Protein AF-A0A7X8Z9N1-F1 (afdb_monomer_lite)

Radius of gyration: 13.69 Å; chains: 1; bounding box: 28×23×32 Å

Secondary structure (DSSP, 8-state):
--HHHHHHHTT-EEEEE-GGG-EEEEE-GGG--SPPPPHHHHHHHHHHHHHHHHHTT--

Foldseek 3Di:
DVVQVVCVVVVQWDWDQDPPRDIDIDGNPVPDDPPDDPPVVVVVVVVVVVVVVVVVVVD

Structure (mmCIF, N/CA/C/O backbone):
data_AF-A0A7X8Z9N1-F1
#
_entry.id   AF-A0A7X8Z9N1-F1
#
loop_
_atom_site.group_PDB
_atom_site.id
_atom_site.type_symbol
_atom_site.label_atom_id
_atom_site.label_alt_id
_atom_site.label_comp_id
_atom_site.label_asym_id
_atom_site.label_entity_id
_atom_site.label_seq_id
_atom_site.pdbx_PDB_ins_code
_atom_site.Cartn_x
_atom_site.Cartn_y
_atom_site.Cartn_z
_atom_site.occupancy
_atom_site.B_iso_or_equiv
_atom_site.auth_seq_id
_atom_site.auth_comp_id
_atom_site.auth_asym_id
_atom_site.auth_atom_id
_atom_site.pdbx_PDB_model_num
ATOM 1 N N . MET A 1 1 ? 4.964 -12.062 6.040 1.00 54.00 1 MET A N 1
ATOM 2 C CA . MET A 1 1 ? 3.813 -11.906 5.115 1.00 54.00 1 MET A CA 1
ATOM 3 C C . MET A 1 1 ? 2.547 -11.540 5.905 1.00 54.00 1 MET A C 1
ATOM 5 O O . MET A 1 1 ? 1.578 -12.282 5.882 1.00 54.00 1 MET A O 1
ATOM 9 N N . GLU A 1 2 ? 2.538 -10.412 6.628 1.00 69.88 2 GLU A N 1
ATOM 10 C CA . GLU A 1 2 ? 1.403 -10.037 7.509 1.00 69.88 2 GLU A CA 1
ATOM 11 C C . GLU A 1 2 ? 0.753 -8.702 7.120 1.00 69.88 2 GLU A C 1
ATOM 13 O O . GLU A 1 2 ? -0.463 -8.563 7.181 1.00 69.88 2 GLU A O 1
ATOM 18 N N . ILE A 1 3 ? 1.539 -7.746 6.615 1.00 73.19 3 ILE A N 1
ATOM 19 C CA . ILE A 1 3 ? 1.066 -6.393 6.275 1.00 73.19 3 ILE A CA 1
ATOM 20 C C . ILE A 1 3 ? 0.051 -6.384 5.125 1.00 73.19 3 ILE A C 1
ATOM 22 O O . ILE A 1 3 ? -0.909 -5.623 5.171 1.00 73.19 3 ILE A O 1
ATOM 26 N N . LEU A 1 4 ? 0.221 -7.235 4.109 1.00 72.31 4 LEU A N 1
ATOM 27 C CA . LEU A 1 4 ? -0.718 -7.291 2.980 1.00 72.31 4 LEU A CA 1
ATOM 28 C C . LEU A 1 4 ? -2.098 -7.792 3.422 1.00 72.31 4 LEU A C 1
ATOM 30 O O . LEU A 1 4 ? -3.099 -7.156 3.113 1.00 72.31 4 LEU A O 1
ATOM 34 N N . ARG A 1 5 ? -2.135 -8.862 4.229 1.00 71.38 5 ARG A N 1
ATOM 35 C CA . ARG A 1 5 ? -3.375 -9.376 4.832 1.00 71.38 5 ARG A CA 1
ATOM 36 C C . ARG A 1 5 ? -4.027 -8.350 5.756 1.00 71.38 5 ARG A C 1
ATOM 38 O O . ARG A 1 5 ? -5.239 -8.183 5.715 1.00 71.38 5 ARG A O 1
ATOM 45 N N . PHE A 1 6 ? -3.231 -7.632 6.546 1.00 74.75 6 PHE A N 1
ATOM 46 C CA . PHE A 1 6 ? -3.723 -6.562 7.414 1.00 74.75 6 PHE A CA 1
ATOM 47 C C . PHE A 1 6 ? -4.391 -5.428 6.620 1.00 74.75 6 PHE A C 1
ATOM 49 O O . PHE A 1 6 ? -5.477 -4.970 6.968 1.00 74.75 6 PHE A O 1
ATOM 56 N N . LEU A 1 7 ? -3.779 -4.994 5.517 1.00 75.12 7 LEU A N 1
ATOM 57 C CA . LEU A 1 7 ? -4.343 -3.943 4.667 1.00 75.12 7 LEU A CA 1
ATOM 58 C C . LEU A 1 7 ? -5.587 -4.407 3.895 1.00 75.12 7 LEU A C 1
ATOM 60 O O . LEU A 1 7 ? -6.495 -3.607 3.667 1.00 75.12 7 LEU A O 1
ATOM 64 N N . GLU A 1 8 ? -5.642 -5.682 3.514 1.00 72.31 8 GLU A N 1
ATOM 65 C CA . GLU A 1 8 ? -6.807 -6.30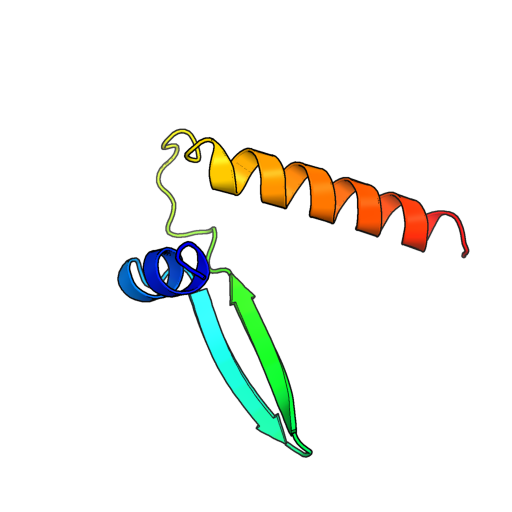2 2.875 1.00 72.31 8 GLU A CA 1
ATOM 66 C C . GLU A 1 8 ? -7.999 -6.382 3.844 1.00 72.31 8 GLU A C 1
ATOM 68 O O . GLU A 1 8 ? -9.101 -5.955 3.501 1.00 72.31 8 GLU A O 1
ATOM 73 N N . GLN A 1 9 ? -7.768 -6.804 5.096 1.00 75.25 9 GLN A N 1
ATOM 74 C CA . GLN A 1 9 ? -8.786 -6.817 6.158 1.00 75.25 9 GLN A CA 1
ATOM 75 C C . GLN A 1 9 ? -9.373 -5.428 6.436 1.00 75.25 9 GLN A C 1
ATOM 77 O O . GLN A 1 9 ? -10.567 -5.297 6.697 1.00 75.25 9 GLN A O 1
ATOM 82 N N . LEU A 1 10 ? -8.551 -4.381 6.345 1.00 73.81 10 LEU A N 1
ATOM 83 C CA . LEU A 1 10 ? -8.985 -2.995 6.531 1.00 73.81 10 LEU A CA 1
ATOM 84 C C . LEU A 1 10 ? -9.646 -2.381 5.283 1.00 73.81 10 LEU A C 1
ATOM 86 O O . LEU A 1 10 ? -9.963 -1.192 5.291 1.00 73.81 10 LEU A O 1
ATOM 90 N N . GLN A 1 11 ? -9.843 -3.151 4.203 1.00 71.38 11 GLN A N 1
ATOM 91 C CA . GLN A 1 11 ? -10.302 -2.660 2.892 1.00 71.38 11 GLN A CA 1
ATOM 92 C C . GLN A 1 11 ? -9.431 -1.520 2.324 1.00 71.38 11 GLN A C 1
ATOM 94 O O . GLN A 1 11 ? -9.878 -0.708 1.506 1.00 71.38 11 GLN A O 1
ATOM 99 N N . MET A 1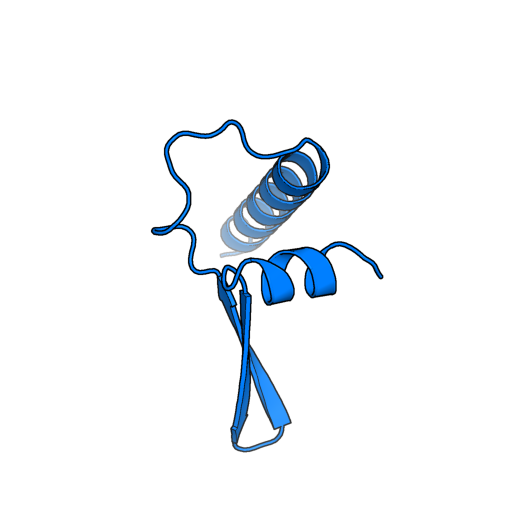 12 ? -8.180 -1.433 2.776 1.00 74.44 12 MET A N 1
ATOM 100 C CA . MET A 1 12 ? -7.214 -0.409 2.376 1.00 74.44 12 MET A CA 1
ATOM 101 C C . MET A 1 12 ? -6.361 -0.851 1.191 1.00 74.44 12 MET A C 1
ATOM 103 O O . MET A 1 12 ? -5.734 -0.014 0.541 1.00 74.44 12 MET A O 1
ATOM 107 N N . LEU A 1 13 ? -6.351 -2.149 0.904 1.00 78.94 13 LEU A N 1
ATOM 108 C CA . LEU A 1 13 ? -5.668 -2.7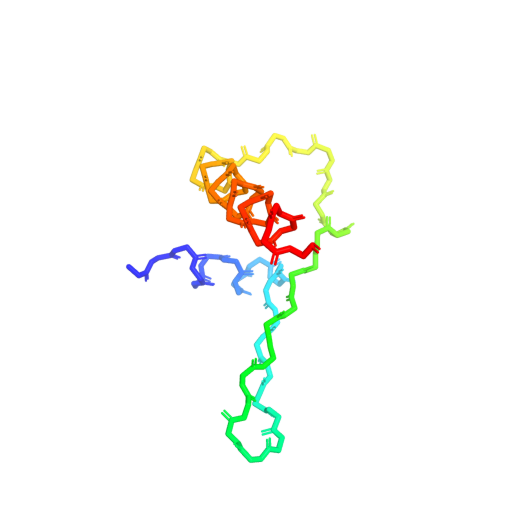56 -0.221 1.00 78.94 13 LEU A CA 1
ATOM 109 C C . LEU A 1 13 ? -6.686 -3.491 -1.088 1.00 78.94 13 LEU A C 1
ATOM 111 O O . LEU A 1 13 ? -7.418 -4.350 -0.608 1.00 78.94 13 LEU A O 1
ATOM 115 N N . GLU A 1 14 ? -6.702 -3.159 -2.370 1.00 80.19 14 GLU A N 1
ATOM 116 C CA . GLU A 1 14 ? -7.464 -3.863 -3.387 1.00 80.19 14 GLU A CA 1
ATOM 117 C C . GLU A 1 14 ? -6.478 -4.456 -4.392 1.00 80.19 14 GLU A C 1
ATOM 119 O O . GLU A 1 14 ? -5.738 -3.731 -5.063 1.00 80.19 14 GLU A O 1
ATOM 124 N N . VAL A 1 15 ? -6.444 -5.785 -4.466 1.00 75.25 15 VAL A N 1
ATOM 125 C CA . VAL A 1 15 ? -5.618 -6.520 -5.423 1.0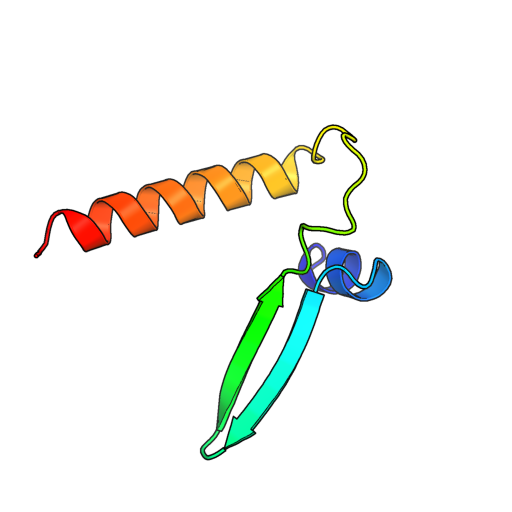0 75.25 15 VAL A CA 1
ATOM 126 C C . VAL A 1 15 ? -6.538 -7.069 -6.500 1.00 75.25 15 VAL A C 1
ATOM 128 O O . VAL A 1 15 ? -7.446 -7.845 -6.215 1.00 75.25 15 VAL A O 1
ATOM 131 N N . ARG A 1 16 ? -6.316 -6.662 -7.749 1.00 79.38 16 ARG A N 1
ATOM 132 C CA . ARG A 1 16 ? -7.025 -7.206 -8.910 1.00 79.38 16 ARG A CA 1
ATOM 133 C C . ARG A 1 16 ? -6.032 -7.853 -9.856 1.00 79.38 16 ARG A C 1
ATOM 135 O O . ARG A 1 16 ? -4.989 -7.276 -10.155 1.00 79.38 16 ARG A O 1
ATOM 142 N N . MET A 1 17 ? -6.382 -9.030 -10.356 1.00 75.94 17 MET A N 1
ATOM 143 C CA . MET A 1 17 ? -5.669 -9.626 -11.479 1.00 75.94 17 MET A CA 1
ATOM 144 C C . MET A 1 17 ? -6.179 -8.967 -12.762 1.00 75.94 17 MET A C 1
ATOM 146 O O . MET A 1 17 ? -7.369 -9.028 -13.064 1.00 75.94 17 MET A O 1
ATOM 150 N N . GLY A 1 18 ? -5.298 -8.267 -13.462 1.00 78.12 18 GLY A N 1
ATOM 151 C CA . GLY A 1 18 ? -5.546 -7.726 -14.790 1.00 78.12 18 GLY A CA 1
ATOM 152 C C . GLY A 1 18 ? -5.291 -8.763 -15.883 1.00 78.12 18 GLY A C 1
ATOM 153 O O . GLY A 1 18 ? -4.839 -9.882 -15.627 1.00 78.12 18 GLY A O 1
ATOM 154 N N . GLU A 1 19 ? -5.559 -8.372 -17.126 1.00 82.25 19 GLU A N 1
ATOM 155 C CA . GLU A 1 19 ? -5.264 -9.207 -18.289 1.00 82.25 19 GLU A CA 1
ATOM 156 C C . GLU A 1 19 ? -3.758 -9.489 -18.416 1.00 82.25 19 GLU A C 1
ATOM 158 O O . GLU A 1 19 ? -2.910 -8.698 -17.989 1.00 82.25 19 GLU A O 1
ATOM 163 N N . TYR A 1 20 ? -3.431 -10.634 -19.020 1.00 80.25 20 TYR A N 1
ATOM 164 C CA . TYR A 1 20 ? -2.054 -11.089 -19.254 1.00 80.25 20 TYR A CA 1
ATOM 165 C C . TYR A 1 20 ? -1.211 -11.251 -17.976 1.00 80.25 20 TYR A C 1
ATOM 167 O O . TYR A 1 20 ? 0.006 -11.077 -18.001 1.00 80.25 20 TYR A O 1
ATOM 175 N N . GLY A 1 21 ? -1.844 -11.572 -16.842 1.00 77.19 21 GLY A N 1
ATOM 176 C CA . GLY A 1 21 ? -1.142 -11.851 -15.584 1.00 77.19 21 GLY A CA 1
ATOM 177 C C . GLY A 1 21 ? -0.593 -10.610 -14.876 1.00 77.19 21 GLY A C 1
ATOM 178 O O . GLY A 1 21 ? 0.229 -10.734 -13.968 1.00 77.19 21 GLY A O 1
ATOM 179 N N . LYS A 1 22 ? -1.029 -9.405 -15.263 1.00 74.62 22 LYS A N 1
ATOM 180 C CA . LYS A 1 22 ? -0.638 -8.176 -14.565 1.00 74.62 22 LYS A CA 1
ATOM 181 C C . LYS A 1 22 ? -1.358 -8.073 -13.225 1.00 74.62 22 LYS A C 1
ATOM 183 O O . LYS A 1 22 ? -2.581 -8.107 -13.168 1.00 74.62 22 LYS A O 1
ATOM 188 N N . LEU A 1 23 ? -0.607 -7.884 -12.145 1.00 79.44 23 LEU A N 1
ATOM 189 C CA . LEU A 1 23 ? -1.170 -7.647 -10.819 1.00 79.44 23 LEU A CA 1
ATOM 190 C C . LEU A 1 23 ? -1.407 -6.142 -10.619 1.00 79.44 23 LEU A C 1
ATOM 192 O O . LEU A 1 23 ? -0.463 -5.353 -10.613 1.00 79.44 23 LEU A O 1
ATOM 196 N N . HIS A 1 24 ? -2.661 -5.732 -10.444 1.00 75.69 24 HIS A N 1
ATOM 197 C CA . HIS A 1 24 ? -3.023 -4.355 -10.117 1.00 75.69 24 HIS A CA 1
ATOM 198 C C . HIS A 1 24 ? -3.233 -4.221 -8.610 1.00 75.69 24 HIS A C 1
ATOM 200 O O . HIS A 1 24 ? -4.188 -4.759 -8.051 1.00 75.69 24 HIS A O 1
ATOM 206 N N . ILE A 1 25 ? -2.336 -3.484 -7.958 1.00 78.12 25 ILE A N 1
ATOM 207 C CA . ILE A 1 25 ? -2.385 -3.188 -6.525 1.00 78.12 25 ILE A CA 1
ATOM 208 C C . ILE A 1 25 ? -2.866 -1.747 -6.364 1.00 78.12 25 ILE A C 1
ATOM 210 O O . ILE A 1 25 ? -2.165 -0.806 -6.740 1.00 78.12 25 ILE A O 1
ATOM 214 N N . LYS A 1 26 ? -4.056 -1.563 -5.793 1.00 77.12 26 LYS A N 1
ATOM 215 C CA . LYS A 1 26 ? -4.618 -0.248 -5.480 1.00 77.12 26 LYS A CA 1
ATOM 216 C C . LYS A 1 26 ? -4.667 -0.060 -3.967 1.00 77.12 26 LYS A C 1
ATOM 218 O O . LYS A 1 26 ? -5.327 -0.811 -3.255 1.00 77.12 26 LYS A O 1
ATOM 223 N N . LEU A 1 27 ? -3.966 0.960 -3.476 1.00 74.12 27 LEU A N 1
ATOM 224 C CA . LEU A 1 27 ? -3.989 1.364 -2.069 1.00 74.12 27 LEU A CA 1
ATOM 225 C C . LEU A 1 27 ? -4.994 2.505 -1.884 1.00 74.12 27 LEU A C 1
ATOM 227 O O . LEU A 1 27 ? -4.791 3.620 -2.367 1.00 74.12 27 LEU A O 1
ATOM 231 N N . ASN A 1 28 ? -6.081 2.234 -1.167 1.00 69.38 28 ASN A N 1
ATOM 232 C CA . ASN A 1 28 ? -7.144 3.197 -0.893 1.00 69.38 28 ASN A CA 1
ATOM 233 C C . ASN A 1 28 ? -6.794 4.047 0.341 1.00 69.38 28 ASN A C 1
ATOM 235 O O . ASN A 1 28 ? -7.410 3.937 1.399 1.00 69.38 28 ASN A O 1
ATOM 239 N N . ALA A 1 29 ? -5.804 4.933 0.197 1.00 63.47 29 ALA A N 1
ATOM 240 C CA . ALA A 1 29 ? -5.340 5.818 1.272 1.00 63.47 29 ALA A CA 1
ATOM 241 C C . ALA A 1 29 ? -6.364 6.903 1.689 1.00 63.47 29 ALA A C 1
ATOM 243 O O . ALA A 1 29 ? -6.179 7.563 2.706 1.00 63.47 29 ALA A O 1
ATOM 244 N N . GLN A 1 30 ? -7.458 7.083 0.937 1.00 59.84 30 GLN A N 1
ATOM 245 C CA . GLN A 1 30 ? -8.509 8.071 1.237 1.00 59.84 30 GLN A CA 1
ATOM 246 C C . GLN A 1 30 ? -9.458 7.650 2.374 1.00 59.84 30 GLN A C 1
ATOM 248 O O . GLN A 1 30 ? -10.130 8.503 2.944 1.00 59.84 30 GLN A O 1
ATOM 253 N N . LYS A 1 31 ? -9.503 6.359 2.737 1.00 53.50 31 LYS A N 1
ATOM 254 C CA . LYS A 1 31 ? -10.270 5.848 3.893 1.00 53.50 31 LYS A CA 1
ATOM 255 C C . LYS A 1 31 ? -9.472 5.849 5.199 1.00 53.50 31 LYS A C 1
ATOM 257 O O . LYS A 1 31 ? -9.940 5.315 6.199 1.00 53.50 31 LYS A O 1
ATOM 262 N N . VAL A 1 32 ? -8.271 6.422 5.211 1.00 54.88 32 VAL A N 1
ATOM 263 C CA . VAL A 1 32 ? -7.514 6.574 6.451 1.00 54.88 32 VAL A CA 1
ATOM 264 C C . VAL A 1 32 ? -8.011 7.876 7.079 1.00 54.88 32 VAL A C 1
ATOM 266 O O . VAL A 1 32 ? -7.783 8.940 6.497 1.00 54.88 32 VAL A O 1
ATOM 269 N N . PRO A 1 33 ? -8.701 7.855 8.241 1.00 52.78 33 PRO A N 1
ATOM 270 C CA . PRO A 1 33 ? -8.828 9.076 9.034 1.00 52.78 33 PRO A CA 1
ATOM 271 C C . PRO A 1 33 ? -7.412 9.633 9.256 1.00 52.78 33 PRO A C 1
ATOM 273 O O . PRO A 1 33 ? -6.437 8.917 9.058 1.00 52.78 33 PRO A O 1
ATOM 276 N N . LYS A 1 34 ? -7.230 10.876 9.705 1.00 57.31 34 LYS A N 1
ATOM 277 C CA . LYS A 1 34 ? -5.903 11.417 10.101 1.00 57.31 34 LYS A CA 1
ATOM 278 C C . LYS A 1 34 ? -5.207 10.627 11.249 1.00 57.31 34 LYS A C 1
ATOM 280 O O . LYS A 1 34 ? -4.418 11.184 12.003 1.00 57.31 34 LYS A O 1
ATOM 285 N N . ALA A 1 35 ? -5.520 9.348 11.434 1.00 60.91 35 ALA A N 1
ATOM 286 C CA . ALA A 1 35 ? -4.810 8.384 12.234 1.00 60.91 35 ALA A CA 1
ATOM 287 C C . ALA A 1 35 ? -3.346 8.319 11.794 1.00 60.91 35 ALA A C 1
ATOM 289 O O . ALA A 1 35 ? -3.023 8.137 10.618 1.00 60.91 35 ALA A O 1
ATOM 290 N N . LYS A 1 36 ? -2.460 8.463 12.783 1.00 64.56 36 LYS A N 1
ATOM 291 C CA . LYS A 1 36 ? -1.041 8.144 12.644 1.00 64.56 36 LYS A CA 1
ATOM 292 C C . LYS A 1 36 ? -0.920 6.771 11.989 1.00 64.56 36 LYS A C 1
ATOM 294 O O .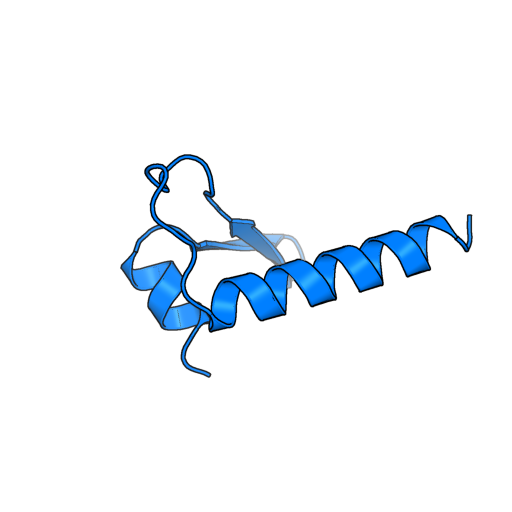 LYS A 1 36 ? -1.404 5.782 12.537 1.00 64.56 36 LYS A O 1
ATOM 299 N N . LEU A 1 37 ? -0.276 6.732 10.825 1.00 67.69 37 LEU A N 1
ATOM 300 C CA . LEU A 1 37 ? 0.075 5.479 10.172 1.00 67.69 37 LEU A CA 1
ATOM 301 C C . LEU A 1 37 ? 0.894 4.631 11.159 1.00 67.69 37 LEU A C 1
ATOM 303 O O . LEU A 1 37 ? 1.812 5.161 11.791 1.00 67.69 37 LEU A O 1
ATOM 307 N N . PRO A 1 38 ? 0.579 3.340 11.328 1.00 76.62 38 PRO A N 1
ATOM 308 C CA . PRO A 1 38 ? 1.370 2.467 12.177 1.00 76.62 38 PRO A CA 1
ATOM 309 C C . PRO A 1 38 ? 2.819 2.379 11.656 1.00 76.62 38 PRO A C 1
ATOM 311 O O . PRO A 1 38 ? 3.039 2.481 10.442 1.00 76.62 38 PRO A O 1
ATOM 314 N N . PRO A 1 39 ? 3.811 2.164 12.544 1.00 76.62 39 PRO A N 1
ATOM 315 C CA . PRO A 1 39 ? 5.235 2.179 12.190 1.00 76.62 39 PRO A CA 1
ATOM 316 C C . PRO A 1 39 ? 5.622 1.359 10.943 1.00 76.62 39 PRO A C 1
ATOM 318 O O . PRO A 1 39 ? 6.405 1.864 10.135 1.00 76.62 39 PRO A O 1
ATOM 321 N N . PRO A 1 40 ? 5.050 0.160 10.696 1.00 75.94 40 PRO A N 1
ATOM 322 C CA . PRO A 1 40 ? 5.390 -0.626 9.510 1.00 75.94 40 PRO A CA 1
ATOM 323 C C . PRO A 1 40 ? 4.972 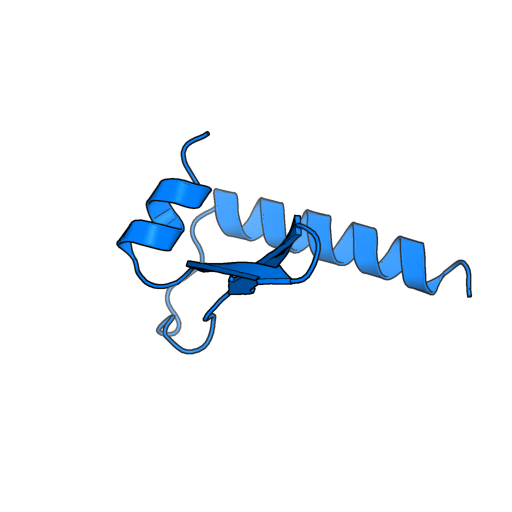0.038 8.191 1.00 75.94 40 PRO A C 1
ATOM 325 O O . PRO A 1 40 ? 5.673 -0.077 7.189 1.00 75.94 40 PRO A O 1
ATOM 328 N N . LEU A 1 41 ? 3.853 0.771 8.180 1.00 69.38 41 LEU A N 1
ATOM 329 C CA . LEU A 1 41 ? 3.392 1.479 6.984 1.00 69.38 41 LEU A CA 1
ATOM 330 C C . LEU A 1 41 ? 4.207 2.747 6.724 1.00 69.38 41 LEU A C 1
ATOM 332 O O . LEU A 1 41 ? 4.421 3.100 5.567 1.00 69.38 41 LEU A O 1
ATOM 336 N N . ILE A 1 42 ? 4.708 3.400 7.779 1.00 79.06 42 ILE A N 1
ATOM 337 C CA . ILE A 1 42 ? 5.636 4.533 7.652 1.00 79.06 42 ILE A CA 1
ATOM 338 C C . ILE A 1 42 ? 6.946 4.073 7.002 1.00 79.06 42 ILE A C 1
ATOM 340 O O . ILE A 1 42 ? 7.427 4.724 6.073 1.00 79.06 42 ILE A O 1
ATOM 344 N N . ALA A 1 43 ? 7.499 2.944 7.456 1.00 76.69 43 ALA A N 1
ATOM 345 C CA . ALA A 1 43 ? 8.719 2.376 6.888 1.00 76.69 43 ALA A CA 1
ATOM 346 C C . ALA A 1 43 ? 8.545 2.051 5.395 1.00 76.69 43 ALA A C 1
ATOM 348 O O . ALA A 1 43 ? 9.330 2.517 4.568 1.00 76.69 43 ALA A O 1
ATOM 349 N N . LEU A 1 44 ? 7.452 1.365 5.043 1.00 77.06 44 LEU A N 1
ATOM 350 C CA . LEU A 1 44 ? 7.139 1.004 3.659 1.00 77.06 44 LEU A CA 1
ATOM 351 C C . LEU A 1 44 ? 6.961 2.238 2.756 1.00 77.06 44 LEU A C 1
ATOM 353 O O . LEU A 1 44 ? 7.453 2.255 1.627 1.00 77.06 44 LEU A O 1
ATOM 357 N N . LEU A 1 45 ? 6.294 3.290 3.249 1.00 77.62 45 LEU A N 1
ATOM 358 C CA . LEU A 1 45 ? 6.130 4.567 2.536 1.00 77.62 45 LEU A CA 1
ATOM 359 C C . LEU A 1 45 ? 7.458 5.294 2.318 1.00 77.62 45 LEU A C 1
ATOM 361 O O . LEU A 1 45 ? 7.667 5.909 1.270 1.00 77.62 45 LEU A O 1
ATOM 365 N N . SER A 1 46 ? 8.350 5.264 3.307 1.00 80.00 46 SER A N 1
ATOM 366 C CA . SER A 1 46 ? 9.679 5.864 3.188 1.00 80.00 46 SER A CA 1
ATOM 367 C C . SER A 1 46 ? 10.496 5.166 2.098 1.00 80.00 46 SER A C 1
ATOM 369 O O . SER A 1 46 ? 11.072 5.826 1.230 1.00 80.00 46 SER A O 1
ATOM 371 N N . GLU A 1 47 ? 10.454 3.834 2.078 1.00 79.31 47 GLU A N 1
ATOM 372 C CA . GLU A 1 47 ? 11.162 2.993 1.113 1.00 79.31 47 GLU A CA 1
ATOM 373 C C . GLU A 1 47 ? 10.621 3.167 -0.314 1.00 79.31 47 GLU A C 1
ATOM 375 O O . GLU A 1 47 ? 11.387 3.427 -1.244 1.00 79.31 47 GLU A O 1
ATOM 380 N N . THR A 1 48 ? 9.295 3.168 -0.496 1.00 76.19 48 THR A N 1
ATOM 381 C CA . THR A 1 48 ? 8.687 3.441 -1.815 1.00 76.19 48 THR A CA 1
ATOM 382 C C . THR A 1 48 ? 9.007 4.847 -2.322 1.00 76.19 48 THR A C 1
ATOM 384 O O . THR A 1 48 ? 9.260 5.036 -3.514 1.00 76.19 48 THR A O 1
ATOM 387 N N . ASN A 1 49 ? 9.051 5.852 -1.443 1.00 79.50 49 ASN A N 1
ATOM 388 C CA . ASN A 1 49 ? 9.445 7.206 -1.834 1.00 79.50 49 ASN A CA 1
ATOM 389 C C . ASN A 1 49 ? 10.936 7.323 -2.167 1.00 79.50 49 ASN A C 1
ATOM 391 O O . ASN A 1 49 ? 11.305 8.135 -3.019 1.00 79.50 49 ASN A O 1
ATOM 395 N N . ALA A 1 50 ? 11.801 6.562 -1.495 1.00 83.31 50 ALA A N 1
ATOM 396 C CA . ALA A 1 50 ? 13.215 6.475 -1.844 1.00 83.31 50 ALA A CA 1
ATOM 397 C C . ALA A 1 50 ? 13.391 5.832 -3.228 1.00 83.31 50 ALA A C 1
ATOM 399 O O . ALA A 1 50 ? 14.056 6.410 -4.087 1.00 83.31 50 ALA A O 1
ATOM 400 N N . TYR A 1 51 ? 12.700 4.719 -3.482 1.00 76.25 51 TYR A N 1
ATOM 401 C CA . TYR A 1 51 ? 12.704 4.036 -4.774 1.00 76.25 51 TYR A CA 1
ATOM 402 C C . TYR A 1 51 ? 12.198 4.932 -5.916 1.00 76.25 51 TYR A C 1
ATOM 404 O O . TYR A 1 51 ? 12.851 5.057 -6.951 1.00 76.25 51 TYR A O 1
ATOM 412 N N . ARG A 1 52 ? 11.085 5.650 -5.708 1.00 79.25 52 ARG A N 1
ATOM 413 C CA . ARG A 1 52 ? 10.554 6.607 -6.695 1.00 79.25 52 ARG A CA 1
ATOM 414 C C . ARG A 1 52 ? 11.552 7.721 -7.020 1.00 79.25 52 ARG A C 1
ATOM 416 O O . ARG A 1 52 ? 11.709 8.084 -8.180 1.00 79.25 52 ARG A O 1
ATOM 423 N N . ARG A 1 53 ? 12.244 8.261 -6.009 1.00 80.56 53 ARG A N 1
ATOM 424 C CA . ARG A 1 53 ? 13.283 9.288 -6.208 1.00 80.56 53 ARG A CA 1
ATOM 425 C C . ARG A 1 53 ? 14.489 8.752 -6.975 1.00 80.56 53 ARG A C 1
ATOM 427 O O . ARG A 1 53 ? 15.045 9.484 -7.784 1.00 80.56 53 ARG A O 1
ATOM 434 N N . HIS A 1 54 ? 14.880 7.506 -6.728 1.00 81.25 54 HIS A N 1
ATOM 435 C CA . HIS A 1 54 ? 15.946 6.843 -7.474 1.00 81.25 54 HIS A CA 1
ATOM 436 C C . HIS A 1 54 ? 15.574 6.672 -8.953 1.00 81.25 54 HIS A C 1
ATOM 438 O O . HIS A 1 54 ? 16.351 7.042 -9.824 1.00 81.25 54 HIS A O 1
ATOM 444 N N . MET A 1 55 ? 14.362 6.188 -9.240 1.00 78.88 55 MET A N 1
ATOM 445 C CA . MET A 1 55 ? 13.860 6.040 -10.612 1.00 78.88 55 MET A CA 1
ATOM 446 C C . MET A 1 55 ? 13.797 7.378 -11.361 1.00 78.88 55 MET A C 1
ATOM 448 O O . MET A 1 55 ? 14.295 7.473 -12.475 1.00 78.88 55 MET A O 1
ATOM 452 N N . ASN A 1 56 ? 13.292 8.437 -10.721 1.00 74.88 56 ASN A N 1
ATOM 453 C CA . ASN A 1 56 ? 13.211 9.771 -11.331 1.00 74.88 56 ASN A CA 1
ATOM 454 C C . ASN A 1 56 ? 14.573 10.466 -11.518 1.00 74.88 56 ASN A C 1
ATOM 456 O O . ASN A 1 56 ? 14.633 11.506 -12.162 1.00 74.88 56 ASN A O 1
ATOM 460 N N . ARG A 1 57 ? 15.655 9.956 -10.917 1.00 71.56 57 ARG A N 1
ATOM 461 C CA . ARG A 1 57 ? 17.023 10.459 -11.143 1.00 71.56 57 ARG A CA 1
ATOM 462 C C . ARG A 1 57 ? 17.706 9.815 -12.350 1.00 71.56 57 ARG A C 1
ATOM 464 O O . ARG A 1 57 ? 18.760 10.290 -12.751 1.00 71.56 57 ARG A O 1
ATOM 471 N N . HIS A 1 58 ? 17.134 8.742 -12.890 1.00 57.38 58 HIS A N 1
ATOM 472 C CA . HIS A 1 58 ? 17.656 8.015 -14.049 1.00 57.38 58 HIS A CA 1
ATOM 473 C C . HIS A 1 58 ? 16.931 8.356 -15.365 1.00 57.38 58 HIS A C 1
ATOM 475 O O . HIS A 1 58 ? 17.140 7.673 -16.366 1.00 57.38 58 HIS A O 1
ATOM 481 N N . THR A 1 59 ? 16.113 9.411 -15.365 1.00 49.28 59 THR A N 1
ATOM 482 C CA . THR A 1 59 ? 15.492 10.047 -16.542 1.00 49.28 59 THR A CA 1
ATOM 483 C C . THR A 1 59 ? 16.019 11.459 -16.695 1.00 49.28 59 THR A C 1
ATOM 485 O O . THR A 1 59 ? 16.356 11.836 -17.834 1.00 49.28 59 THR A O 1
#

pLDDT: mean 72.63, std 8.33, range [49.28, 83.31]

Sequence (59 aa):
MEILRFLEQLQMLEVRMGEYGKLHIKLNAQKVPKAKLPPPLIALLSETNAYRRHMNRHT